Protein AF-A0A142VWL8-F1 (afdb_monomer)

Foldseek 3Di:
DPDPPVVVVVVVVVVLVVLLVVVVVVCVVVPQVVVCLVWQAEEEEQPCTCAPPPCVQVVLCCLVPVNNNHAYEYQYQDDDVRQVCSVVRCVVVVRPDDPVSHPYYHYDYPVLSVCCVVDVDDDRCQLQVSLVVCLVVVHQEYEDQPCVSDVVNVVVNNHHY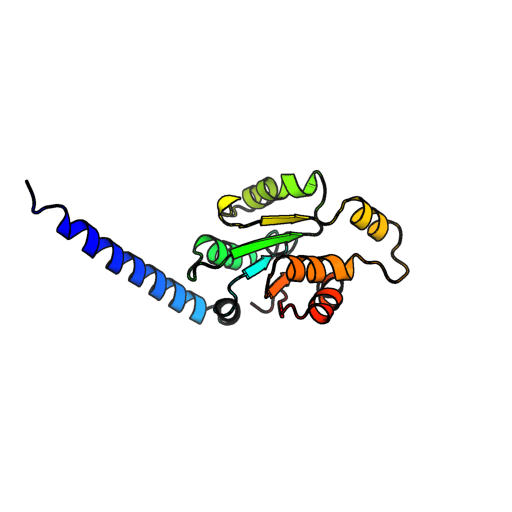DYNVSD

pLDDT: mean 88.1, std 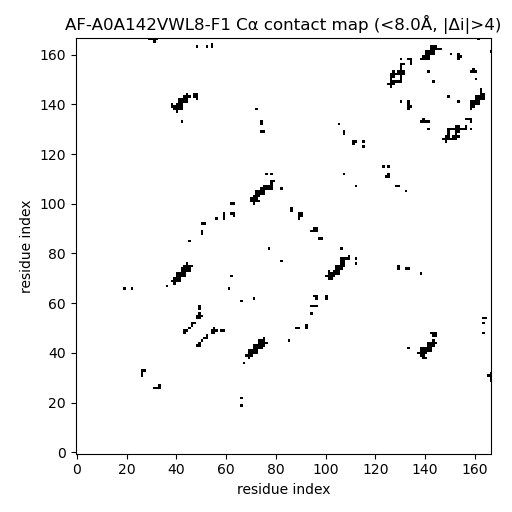16.64, range [38.25, 98.75]

Organism: NCBI:txid1219058

Radius of gyration: 18.74 Å; Cα contacts (8 Å, |Δi|>4): 234; chains: 1; bounding box: 39×29×73 Å

Mean predicted aligned error: 7.18 Å

Structure (mmCIF, N/CA/C/O backbone):
data_AF-A0A142VWL8-F1
#
_entry.id   AF-A0A142VWL8-F1
#
loop_
_atom_site.group_PDB
_atom_site.id
_atom_site.type_symbol
_atom_site.label_atom_id
_atom_site.label_alt_id
_atom_site.label_comp_id
_atom_site.label_asym_id
_atom_site.label_entity_id
_atom_site.label_seq_id
_atom_site.pdbx_PDB_ins_code
_atom_site.Cartn_x
_atom_site.Cartn_y
_atom_site.Cartn_z
_atom_site.occupancy
_atom_site.B_iso_or_equiv
_atom_site.auth_seq_id
_atom_site.auth_comp_id
_atom_site.auth_asym_id
_atom_site.auth_atom_id
_atom_site.pdbx_PDB_model_num
ATOM 1 N N . MET A 1 1 ? -10.044 -11.422 50.155 1.00 45.91 1 MET A N 1
ATOM 2 C CA . MET A 1 1 ? -9.426 -10.776 48.974 1.00 45.91 1 MET A CA 1
ATOM 3 C C . MET A 1 1 ? -9.826 -11.540 47.714 1.00 45.91 1 MET A C 1
ATOM 5 O O . MET A 1 1 ? -9.078 -12.399 47.277 1.00 45.91 1 MET A O 1
ATOM 9 N N . GLY A 1 2 ? -11.027 -11.319 47.171 1.00 47.16 2 GLY A N 1
ATOM 10 C CA . GLY A 1 2 ? -11.508 -12.134 46.040 1.00 47.16 2 GLY A CA 1
ATOM 11 C C . GLY A 1 2 ? -12.757 -11.618 45.325 1.00 47.16 2 GLY A C 1
ATOM 12 O O . GLY A 1 2 ? -13.458 -12.412 44.715 1.00 47.16 2 GLY A O 1
ATOM 13 N N . ALA A 1 3 ? -13.061 -10.318 45.417 1.00 45.06 3 ALA A N 1
ATOM 14 C CA . ALA A 1 3 ? -14.258 -9.730 44.800 1.00 45.06 3 ALA A CA 1
ATOM 15 C C . ALA A 1 3 ? -13.974 -8.531 43.869 1.00 45.06 3 ALA A C 1
ATOM 17 O O . ALA A 1 3 ? -14.897 -8.033 43.233 1.00 45.06 3 ALA A O 1
ATOM 18 N N . GLU A 1 4 ? -12.720 -8.082 43.728 1.00 46.62 4 GLU A N 1
ATOM 19 C CA . GLU A 1 4 ? -12.384 -6.897 42.913 1.00 46.62 4 GLU A CA 1
ATOM 20 C C . GLU A 1 4 ? -11.975 -7.205 41.462 1.00 46.62 4 GLU A C 1
ATOM 22 O O . GLU A 1 4 ? -12.006 -6.316 40.615 1.00 46.62 4 GLU A O 1
ATOM 27 N N . LEU A 1 5 ? -11.674 -8.462 41.117 1.00 41.59 5 LEU A N 1
ATOM 28 C CA . LEU A 1 5 ? -11.238 -8.835 39.760 1.00 41.59 5 LEU A CA 1
ATOM 29 C C . LEU A 1 5 ? -12.387 -9.000 38.748 1.00 41.59 5 LEU A C 1
ATOM 31 O O . LEU A 1 5 ? -12.160 -8.963 37.540 1.00 41.59 5 LEU A O 1
ATOM 35 N N . THR A 1 6 ? -13.635 -9.120 39.201 1.00 42.72 6 THR A N 1
ATOM 36 C CA . THR A 1 6 ? -14.784 -9.377 38.312 1.00 42.72 6 THR A CA 1
ATOM 37 C C . THR A 1 6 ? -15.360 -8.103 37.676 1.00 42.72 6 THR A C 1
ATOM 39 O O . THR A 1 6 ? -16.091 -8.183 36.689 1.00 42.72 6 THR A O 1
ATOM 42 N N . ASN A 1 7 ? -15.005 -6.915 38.185 1.00 38.25 7 ASN A N 1
ATOM 43 C CA . ASN A 1 7 ? -15.497 -5.634 37.659 1.00 38.25 7 ASN A CA 1
ATOM 44 C C . ASN A 1 7 ? -14.609 -5.019 36.562 1.00 38.25 7 ASN A C 1
ATOM 46 O O . ASN A 1 7 ? -15.103 -4.202 35.787 1.00 38.25 7 ASN A O 1
ATOM 50 N N . GLN A 1 8 ? -13.350 -5.446 36.404 1.00 41.19 8 GLN A N 1
ATOM 51 C CA . GLN A 1 8 ? -12.497 -4.960 35.306 1.00 41.19 8 GLN A CA 1
ATOM 52 C C . GLN A 1 8 ? -12.843 -5.586 33.942 1.00 41.19 8 GLN A C 1
ATOM 54 O O . GLN A 1 8 ? -12.674 -4.938 32.913 1.00 41.19 8 GLN A O 1
ATOM 59 N N . ILE A 1 9 ? -13.418 -6.794 33.915 1.00 40.03 9 ILE A N 1
ATOM 60 C CA . ILE A 1 9 ? -13.758 -7.503 32.664 1.00 40.03 9 ILE A CA 1
ATOM 61 C C . ILE A 1 9 ? -15.058 -6.971 32.024 1.00 40.03 9 ILE A C 1
ATOM 63 O O . ILE A 1 9 ? -15.273 -7.114 30.821 1.00 40.03 9 ILE A O 1
ATOM 67 N N . LYS A 1 10 ? -15.934 -6.308 32.793 1.00 40.31 10 LYS A N 1
ATOM 68 C CA . LYS A 1 10 ? -17.162 -5.695 32.248 1.00 40.31 10 LYS A CA 1
ATOM 69 C C . LYS A 1 10 ? -16.919 -4.325 31.600 1.00 40.31 10 LYS A C 1
ATOM 71 O O . LYS A 1 10 ? -17.684 -3.938 30.724 1.00 40.31 10 LYS A O 1
ATOM 76 N N . SER A 1 11 ? -15.846 -3.631 31.985 1.00 48.09 11 SER A N 1
ATOM 77 C CA . SER A 1 11 ? -15.481 -2.308 31.453 1.00 48.09 11 SER A CA 1
ATOM 78 C C . SER A 1 11 ? -14.910 -2.373 30.027 1.00 48.09 11 SER A C 1
ATOM 80 O O . SER A 1 11 ? -15.196 -1.513 29.195 1.00 48.09 11 SER A O 1
ATOM 82 N N . THR A 1 12 ? -14.181 -3.440 29.685 1.00 50.94 12 THR A N 1
ATOM 83 C CA . THR A 1 12 ? -13.567 -3.595 28.356 1.00 50.94 12 THR A CA 1
ATOM 84 C C . THR A 1 12 ? -14.589 -3.801 27.240 1.00 50.94 12 THR A C 1
ATOM 86 O O . THR A 1 12 ? -14.457 -3.181 26.192 1.00 50.94 12 THR A O 1
ATOM 89 N N . LYS A 1 13 ? -15.660 -4.577 27.460 1.00 52.72 13 LYS A N 1
ATOM 90 C CA . LYS A 1 13 ? -16.693 -4.797 26.425 1.00 52.72 13 LYS A CA 1
ATOM 91 C C . LYS A 1 13 ? -17.465 -3.526 26.055 1.00 52.72 13 LYS A C 1
ATOM 93 O O . LYS A 1 13 ? -17.778 -3.329 24.885 1.00 52.72 13 LYS A O 1
ATOM 98 N N . ALA A 1 14 ? -17.747 -2.659 27.028 1.00 55.88 14 ALA A N 1
ATOM 99 C CA . ALA A 1 14 ? -18.451 -1.402 26.776 1.00 55.88 14 ALA A CA 1
ATOM 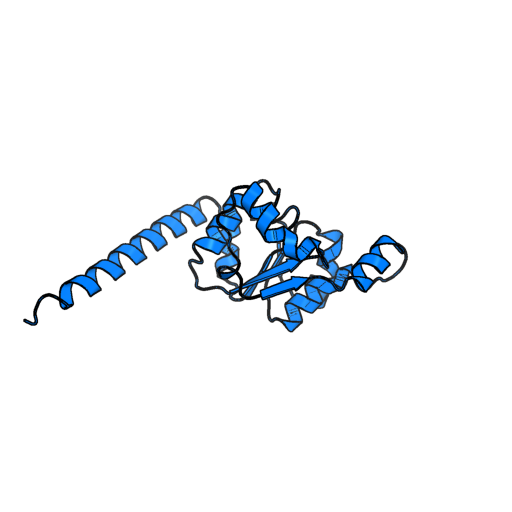100 C C . ALA A 1 14 ? -17.586 -0.412 25.972 1.00 55.88 14 ALA A C 1
ATOM 102 O O . ALA A 1 14 ? -18.084 0.236 25.054 1.00 55.88 14 ALA A O 1
ATOM 103 N N . GLY A 1 15 ? -16.280 -0.343 26.264 1.00 56.88 15 GLY A N 1
ATOM 104 C CA . GLY A 1 15 ? -15.338 0.504 25.526 1.00 56.88 15 GLY A CA 1
ATOM 105 C C . GLY A 1 15 ? -15.079 0.037 24.089 1.00 56.88 15 GLY A C 1
ATOM 106 O O . GLY A 1 15 ? -14.945 0.869 23.193 1.00 56.88 15 GLY A O 1
ATOM 107 N N . THR A 1 16 ? -15.045 -1.278 23.845 1.00 59.19 16 THR A N 1
ATOM 108 C CA . THR A 1 16 ? -14.885 -1.830 22.490 1.00 59.19 16 THR A CA 1
ATOM 109 C C . THR A 1 16 ? -16.105 -1.536 21.615 1.00 59.19 16 THR A C 1
ATOM 111 O O . THR A 1 16 ? -15.936 -1.096 20.482 1.00 59.19 16 THR A O 1
ATOM 114 N N . ASN A 1 17 ? -17.323 -1.684 22.148 1.00 61.31 17 ASN A N 1
ATOM 115 C CA . ASN A 1 17 ? -18.548 -1.403 21.391 1.00 61.31 17 ASN A CA 1
ATOM 116 C C . ASN A 1 17 ? -18.661 0.073 20.984 1.00 61.31 17 ASN A C 1
ATOM 118 O O . ASN A 1 17 ? -19.004 0.358 19.840 1.00 61.31 17 ASN A O 1
ATOM 122 N N . LEU A 1 18 ? -18.289 1.006 21.871 1.00 62.12 18 LEU A N 1
ATOM 123 C CA . LEU A 1 18 ? -18.339 2.438 21.563 1.00 62.12 18 LEU A CA 1
ATOM 124 C C . LEU A 1 18 ? -17.393 2.814 20.409 1.00 62.12 18 LEU A C 1
ATOM 126 O O . LEU A 1 18 ? -17.752 3.614 19.548 1.00 62.12 18 LEU A O 1
ATOM 130 N N . LYS A 1 19 ? -16.195 2.213 20.362 1.00 69.19 19 LYS A N 1
ATOM 131 C CA . LYS A 1 19 ? -15.240 2.437 19.266 1.00 69.19 19 LYS A CA 1
ATOM 132 C C . LYS A 1 19 ? -15.748 1.873 17.944 1.00 69.19 19 LYS A C 1
ATOM 134 O O . LYS A 1 19 ? -15.607 2.536 16.923 1.00 69.19 19 LYS A O 1
ATOM 139 N N . VAL A 1 20 ? -16.366 0.691 17.964 1.00 66.44 20 VAL A N 1
ATOM 140 C CA . VAL A 1 20 ? -16.941 0.073 16.761 1.00 66.44 20 VAL A CA 1
ATOM 141 C C . VAL A 1 20 ? -18.099 0.911 16.221 1.00 66.44 20 VAL A C 1
ATOM 143 O O . VAL A 1 20 ? -18.113 1.205 15.035 1.00 66.44 20 VAL A O 1
ATOM 146 N N . GLU A 1 21 ? -19.031 1.366 17.060 1.00 69.56 21 GLU A N 1
ATOM 147 C CA . GLU A 1 21 ? -20.162 2.199 16.619 1.00 69.56 21 GLU A CA 1
ATOM 148 C C . GLU A 1 21 ? -19.710 3.563 16.074 1.00 69.56 21 GLU A C 1
ATOM 150 O O . GLU A 1 21 ? -20.183 4.006 15.026 1.00 69.56 21 GLU A O 1
ATOM 155 N N . GLN A 1 22 ? -18.749 4.215 16.738 1.00 71.31 22 GLN A N 1
ATOM 156 C CA . GLN A 1 22 ? -18.153 5.464 16.250 1.00 71.31 22 GLN A CA 1
ATOM 157 C C . GLN A 1 22 ? -17.426 5.267 14.918 1.00 71.31 22 GLN A C 1
ATOM 159 O O . GLN A 1 22 ? -17.503 6.125 14.038 1.00 71.31 22 GLN A O 1
ATOM 164 N N . PHE A 1 23 ? -16.741 4.136 14.759 1.00 69.56 23 PHE A N 1
ATOM 165 C CA . PHE A 1 23 ? -16.051 3.795 13.526 1.00 69.56 23 PHE A CA 1
ATOM 166 C C . PHE A 1 23 ? -17.030 3.459 12.392 1.00 69.56 23 PHE A C 1
ATOM 168 O O . PHE A 1 23 ? -16.873 3.964 11.289 1.00 69.56 23 PHE A O 1
ATOM 175 N N . GLN A 1 24 ? -18.091 2.697 12.660 1.00 69.12 24 GLN A N 1
ATOM 176 C CA . GLN A 1 24 ? -19.146 2.385 11.687 1.00 69.12 24 GLN A CA 1
ATOM 177 C C . GLN A 1 24 ? -19.914 3.639 11.244 1.00 69.12 24 GLN A C 1
ATOM 179 O O . GLN A 1 24 ? -20.205 3.814 10.061 1.00 69.12 24 GLN A O 1
ATOM 184 N N . SER A 1 25 ? -20.185 4.558 12.173 1.00 72.50 25 SER A N 1
ATOM 185 C CA . SER A 1 25 ? -20.746 5.877 11.860 1.00 72.50 25 SER A CA 1
ATOM 186 C C . SER A 1 25 ? -19.807 6.687 10.958 1.00 72.50 25 SER A C 1
ATOM 188 O O . SER A 1 25 ? -20.237 7.278 9.969 1.00 72.50 25 SER A O 1
ATOM 190 N N . TRP A 1 26 ? -18.501 6.644 11.236 1.00 70.62 26 TRP A N 1
ATOM 191 C CA . TRP A 1 26 ? -17.489 7.272 10.390 1.00 70.62 26 TRP A CA 1
ATOM 192 C C . TRP A 1 26 ? -17.390 6.629 8.998 1.00 70.62 26 TRP A C 1
ATOM 194 O O . TRP A 1 26 ? -17.336 7.362 8.014 1.00 70.62 26 TRP A O 1
ATOM 204 N N . LEU A 1 27 ? -17.435 5.297 8.889 1.00 67.00 27 LEU A N 1
ATOM 205 C CA . LEU A 1 27 ? -17.482 4.583 7.606 1.00 67.00 27 LEU A CA 1
ATOM 206 C C . LEU A 1 27 ? -18.712 4.982 6.788 1.00 67.00 27 LEU A C 1
ATOM 208 O O . LEU A 1 27 ? -18.607 5.241 5.594 1.00 67.00 27 LEU A O 1
ATOM 212 N N . SER A 1 28 ? -19.867 5.097 7.446 1.00 64.50 28 SER A N 1
ATOM 213 C CA . SER A 1 28 ? -21.127 5.495 6.807 1.00 64.50 28 SER A CA 1
ATOM 214 C C . SER A 1 28 ? -21.072 6.919 6.237 1.00 64.50 28 SER A C 1
ATOM 216 O O . SER A 1 28 ? -21.790 7.231 5.291 1.00 64.50 28 SER A O 1
ATOM 218 N N . GLY A 1 29 ? -20.214 7.781 6.795 1.00 65.62 29 GLY A N 1
ATOM 219 C CA . GLY A 1 29 ? -19.952 9.130 6.288 1.00 65.62 29 GLY A CA 1
ATOM 220 C C . GLY A 1 29 ? -18.876 9.214 5.198 1.00 65.62 29 GLY A C 1
ATOM 221 O O . GLY A 1 29 ? -18.789 10.245 4.541 1.00 65.62 29 GLY A O 1
ATOM 222 N N . ASN A 1 30 ? -18.080 8.158 4.991 1.00 65.06 30 ASN A N 1
ATOM 223 C CA . ASN A 1 30 ? -16.947 8.108 4.053 1.00 65.06 30 ASN A CA 1
ATOM 224 C C . ASN A 1 30 ? -17.070 6.876 3.137 1.00 65.06 30 ASN A C 1
ATOM 226 O O . ASN A 1 30 ? -16.170 6.050 3.061 1.00 65.06 30 ASN A O 1
ATOM 230 N N . GLY A 1 31 ? -18.248 6.717 2.526 1.00 66.12 31 GLY A N 1
ATOM 231 C CA . GLY A 1 31 ? -18.840 5.435 2.127 1.00 66.12 31 GLY A CA 1
ATOM 232 C C . GLY A 1 31 ? -17.949 4.387 1.445 1.00 66.12 31 GLY A C 1
ATOM 233 O O . GLY A 1 31 ? -18.152 3.202 1.706 1.00 66.12 31 GLY A O 1
ATOM 234 N N . GLN A 1 32 ? -16.971 4.757 0.615 1.00 79.69 32 GLN A N 1
ATOM 235 C CA . GLN A 1 32 ? -16.235 3.778 -0.193 1.00 79.69 32 GLN A CA 1
ATOM 236 C C . GLN A 1 32 ? -15.100 3.073 0.565 1.00 79.69 32 GLN A C 1
ATOM 238 O O . GLN A 1 32 ? -14.869 1.891 0.317 1.00 79.69 32 GLN A O 1
ATOM 243 N N . ILE A 1 33 ? -14.490 3.685 1.586 1.00 87.12 33 ILE A N 1
ATOM 244 C CA . ILE A 1 33 ? -13.505 2.989 2.437 1.00 87.12 33 ILE A CA 1
ATOM 245 C C . ILE A 1 33 ? -14.104 1.786 3.191 1.00 87.12 33 ILE A C 1
ATOM 247 O O . ILE A 1 33 ? -13.384 0.868 3.587 1.00 87.12 33 ILE A O 1
ATOM 251 N N . SER A 1 34 ? -15.432 1.744 3.360 1.00 86.25 34 SER A N 1
ATOM 252 C CA . SER A 1 34 ? -16.124 0.590 3.945 1.00 86.25 34 SER A CA 1
ATOM 253 C C . SER A 1 34 ? -16.030 -0.669 3.078 1.00 86.25 34 SER A C 1
ATOM 255 O O . SER A 1 34 ? -16.070 -1.772 3.620 1.00 86.25 34 SER A O 1
ATOM 257 N N . GLU A 1 35 ? -15.804 -0.538 1.766 1.00 90.44 35 GLU A N 1
ATOM 258 C CA . GLU A 1 35 ? -15.563 -1.674 0.865 1.00 90.44 35 GLU A CA 1
ATOM 259 C C . GLU A 1 35 ? -14.322 -2.468 1.274 1.00 90.44 35 GLU A C 1
ATOM 261 O O . GLU A 1 35 ? -14.264 -3.681 1.070 1.00 90.44 35 GLU A O 1
ATOM 266 N N . LEU A 1 36 ? -13.348 -1.821 1.926 1.00 94.12 36 LEU A N 1
ATOM 267 C CA . LEU A 1 36 ? -12.130 -2.488 2.371 1.00 94.12 36 LEU A CA 1
ATOM 268 C C . LEU A 1 36 ? -12.383 -3.545 3.457 1.00 94.12 36 LEU A C 1
ATOM 270 O O . LEU A 1 36 ? -11.554 -4.432 3.640 1.00 94.12 36 LEU A O 1
ATOM 274 N N . GLN A 1 37 ? -13.525 -3.505 4.159 1.00 93.44 37 GLN A N 1
ATOM 275 C CA . GLN A 1 37 ? -13.844 -4.448 5.244 1.00 93.44 37 GLN A CA 1
ATOM 276 C C . GLN A 1 37 ? -13.921 -5.915 4.789 1.00 93.44 37 GLN A C 1
ATOM 278 O O . GLN A 1 37 ? -13.844 -6.823 5.615 1.00 93.44 37 GLN A O 1
ATOM 283 N N . ARG A 1 38 ? -14.099 -6.155 3.483 1.00 95.38 38 ARG A N 1
ATOM 284 C CA . ARG A 1 38 ? -14.219 -7.504 2.914 1.00 95.38 38 ARG A CA 1
ATOM 285 C C . ARG A 1 38 ? -12.875 -8.214 2.737 1.00 95.38 38 ARG A C 1
ATOM 287 O O . ARG A 1 38 ? -12.870 -9.432 2.600 1.00 95.38 38 ARG A O 1
ATOM 294 N N . TYR A 1 39 ? -11.764 -7.479 2.767 1.00 97.12 39 TYR A N 1
ATOM 295 C CA . TYR A 1 39 ? -10.424 -8.037 2.589 1.00 97.12 39 TYR A CA 1
ATOM 296 C C . TYR A 1 39 ? -9.731 -8.230 3.931 1.00 97.12 39 TYR A C 1
ATOM 298 O O . TYR A 1 39 ? -9.828 -7.385 4.822 1.00 97.12 39 TYR A O 1
ATOM 306 N N . GLN A 1 40 ? -8.999 -9.327 4.060 1.00 98.12 40 GLN A N 1
ATOM 307 C CA . GLN A 1 40 ? -8.156 -9.650 5.205 1.00 98.12 40 GLN A CA 1
ATOM 308 C C . GLN A 1 40 ? -6.714 -9.170 5.017 1.00 98.12 40 GLN A C 1
ATOM 310 O O . GLN A 1 40 ? -6.077 -8.807 6.006 1.00 98.12 40 GLN A O 1
ATOM 315 N N . ASN A 1 41 ? -6.204 -9.134 3.781 1.00 98.62 41 ASN A N 1
ATOM 316 C CA . ASN A 1 41 ? -4.848 -8.679 3.463 1.00 98.62 41 ASN A CA 1
ATOM 317 C C . ASN A 1 41 ? -4.887 -7.521 2.456 1.00 98.62 41 ASN A C 1
ATOM 319 O O . ASN A 1 41 ? -5.323 -7.685 1.318 1.00 98.62 41 ASN A O 1
ATOM 323 N N . ILE A 1 42 ? -4.404 -6.350 2.875 1.00 98.69 42 ILE A N 1
ATOM 324 C CA . ILE A 1 42 ? -4.495 -5.094 2.120 1.00 98.69 42 ILE A CA 1
ATOM 325 C C . ILE A 1 42 ? -3.092 -4.562 1.825 1.00 98.69 42 ILE A C 1
ATOM 327 O O . ILE A 1 42 ? -2.299 -4.358 2.747 1.00 98.69 42 ILE A O 1
ATOM 331 N N . GLY A 1 43 ? -2.802 -4.305 0.552 1.00 98.75 43 GLY A N 1
ATOM 332 C CA . GLY A 1 43 ? -1.595 -3.631 0.088 1.00 98.75 43 GLY A CA 1
ATOM 333 C C . GLY A 1 43 ? -1.810 -2.126 -0.045 1.00 98.75 43 GLY A C 1
ATOM 334 O O . GLY A 1 43 ? -2.822 -1.687 -0.582 1.00 98.75 43 GLY A O 1
ATOM 335 N N . TRP A 1 44 ? -0.837 -1.343 0.408 1.00 98.75 44 TRP A N 1
ATOM 336 C CA . TRP A 1 44 ? -0.816 0.113 0.301 1.00 98.75 44 TRP A CA 1
ATOM 337 C C . TRP A 1 44 ? 0.457 0.564 -0.407 1.00 98.75 44 TRP A C 1
ATOM 339 O O . TRP A 1 44 ? 1.559 0.201 0.025 1.00 98.75 44 TRP A O 1
ATOM 349 N N . ASP A 1 45 ? 0.324 1.386 -1.444 1.00 98.62 45 ASP A N 1
ATOM 350 C CA . ASP A 1 45 ? 1.446 2.207 -1.887 1.00 98.62 45 ASP A CA 1
ATOM 351 C C . ASP A 1 45 ? 1.736 3.344 -0.895 1.00 98.62 45 ASP A C 1
ATOM 353 O O . ASP A 1 45 ? 0.934 3.649 -0.009 1.00 98.62 45 ASP A O 1
ATOM 357 N N . VAL A 1 46 ? 2.925 3.941 -1.014 1.00 98.44 46 VAL A N 1
ATOM 358 C CA . VAL A 1 46 ? 3.383 5.047 -0.179 1.00 98.44 46 VAL A CA 1
ATOM 359 C C . VAL A 1 46 ? 3.098 6.392 -0.830 1.00 98.44 46 VAL A C 1
ATOM 361 O O . VAL A 1 46 ? 2.316 7.171 -0.287 1.00 98.44 46 VAL A O 1
ATOM 364 N N . ASP A 1 47 ? 3.783 6.682 -1.931 1.00 98.25 47 ASP A N 1
ATOM 365 C CA . ASP A 1 47 ? 3.854 8.018 -2.517 1.00 98.25 47 ASP A CA 1
ATOM 366 C C . ASP A 1 47 ? 2.521 8.352 -3.178 1.00 98.25 47 ASP A C 1
ATOM 368 O O . ASP A 1 47 ? 1.921 7.485 -3.782 1.00 98.25 47 ASP A O 1
ATOM 372 N N . ALA A 1 48 ? 2.006 9.567 -2.989 1.00 97.75 48 ALA A N 1
ATOM 373 C CA . ALA A 1 48 ? 0.677 9.968 -3.465 1.00 97.75 48 ALA A CA 1
ATOM 374 C C . ALA A 1 48 ? -0.487 9.015 -3.084 1.00 97.75 48 ALA A C 1
ATOM 376 O O . ALA A 1 48 ? -1.593 9.164 -3.594 1.00 97.75 48 ALA A O 1
ATOM 377 N N . THR A 1 49 ? -0.292 8.120 -2.104 1.00 98.12 49 THR A N 1
ATOM 378 C CA . THR A 1 49 ? -1.322 7.214 -1.570 1.00 98.12 49 THR A CA 1
ATOM 379 C C . THR A 1 49 ? -1.494 7.397 -0.058 1.00 98.12 49 THR A C 1
ATOM 381 O O . THR A 1 49 ? -2.419 8.081 0.382 1.00 98.12 49 THR A O 1
ATOM 384 N N . ILE A 1 50 ? -0.595 6.851 0.775 1.00 98.25 50 ILE A N 1
ATOM 385 C CA . ILE A 1 50 ? -0.589 7.118 2.232 1.00 98.25 50 ILE A CA 1
ATOM 386 C C . ILE A 1 50 ? 0.357 8.266 2.610 1.00 98.25 50 ILE A C 1
ATOM 388 O O . ILE A 1 50 ? 0.413 8.660 3.772 1.00 98.25 50 ILE A O 1
ATOM 392 N N . TYR A 1 51 ? 1.109 8.813 1.661 1.00 97.88 51 TYR A N 1
ATOM 393 C CA . TYR A 1 51 ? 1.954 9.991 1.812 1.00 97.88 51 TYR A CA 1
ATOM 394 C C . TYR A 1 51 ? 1.575 10.997 0.717 1.00 97.88 51 TYR A C 1
ATOM 396 O O . TYR A 1 51 ? 1.412 10.618 -0.432 1.00 97.88 51 TYR A O 1
ATOM 404 N N . GLU A 1 52 ? 1.386 12.271 1.073 1.00 96.50 52 GLU A N 1
ATOM 405 C CA . GLU A 1 52 ? 1.069 13.388 0.153 1.00 96.50 52 GLU A CA 1
ATOM 406 C C . GLU A 1 52 ? -0.304 13.358 -0.561 1.00 96.50 52 GLU A C 1
ATOM 408 O O . GLU A 1 52 ? -0.696 14.375 -1.132 1.00 96.50 52 GLU A O 1
ATOM 413 N N . HIS A 1 53 ? -1.097 12.285 -0.454 1.00 97.31 53 HIS A N 1
ATOM 414 C CA . HIS A 1 53 ? -2.478 12.276 -0.959 1.00 97.31 53 HIS A CA 1
ATOM 415 C C . HIS A 1 53 ? -3.441 13.086 -0.063 1.00 97.31 53 HIS A C 1
ATOM 417 O O . HIS A 1 53 ? -3.361 12.970 1.166 1.00 97.31 53 HIS A O 1
ATOM 423 N N . PRO A 1 54 ? -4.434 13.815 -0.617 1.00 96.50 54 PRO A N 1
ATOM 424 C CA . PRO A 1 54 ? -5.471 14.490 0.175 1.00 96.50 54 PRO A CA 1
ATOM 425 C C . PRO A 1 54 ? -6.256 13.561 1.116 1.00 96.50 54 PRO A C 1
ATOM 427 O O . PRO A 1 54 ? -6.648 13.972 2.207 1.00 96.50 54 PRO A O 1
ATOM 430 N N . HIS A 1 55 ? -6.453 12.299 0.721 1.00 95.62 55 HIS A N 1
ATOM 431 C CA . HIS A 1 55 ? -7.134 11.280 1.537 1.00 95.62 55 HIS A CA 1
ATOM 432 C C . HIS A 1 55 ? -6.203 10.518 2.495 1.00 95.62 55 HIS A C 1
ATOM 434 O O . HIS A 1 55 ? -6.685 9.708 3.283 1.00 95.62 55 HIS A O 1
ATOM 440 N N . ALA A 1 56 ? -4.892 10.784 2.509 1.00 97.25 56 ALA A N 1
ATOM 441 C CA . ALA A 1 56 ? -3.954 10.057 3.369 1.00 97.25 56 ALA A CA 1
ATOM 442 C C . ALA A 1 56 ? -4.366 10.023 4.861 1.00 97.25 56 ALA A C 1
ATOM 444 O O . ALA A 1 56 ? -4.300 8.945 5.456 1.00 97.25 56 ALA A O 1
ATOM 445 N N . PRO A 1 57 ? -4.887 11.110 5.478 1.00 96.44 57 PRO A N 1
ATOM 446 C CA . PRO A 1 57 ? -5.371 11.059 6.861 1.00 96.44 57 PRO A CA 1
ATOM 447 C C . PRO A 1 57 ? -6.508 10.051 7.102 1.00 96.44 57 PRO A C 1
ATOM 449 O O . PRO A 1 57 ? -6.581 9.462 8.184 1.00 96.44 57 PRO A O 1
ATOM 452 N N . LEU A 1 58 ? -7.374 9.827 6.104 1.00 94.50 58 LEU A N 1
ATOM 453 C CA . LEU A 1 58 ? -8.441 8.821 6.145 1.00 94.50 58 LEU A CA 1
ATOM 454 C C . LEU A 1 58 ? -7.832 7.414 6.259 1.00 94.50 58 LEU A C 1
ATOM 456 O O . LEU A 1 58 ? -8.209 6.636 7.138 1.00 94.50 58 LEU A O 1
ATOM 460 N N . PHE A 1 59 ? -6.831 7.123 5.425 1.00 96.56 59 PHE A N 1
ATOM 461 C CA . PHE A 1 59 ? -6.135 5.835 5.411 1.00 96.56 59 PHE A CA 1
ATOM 462 C C . PHE A 1 59 ? -5.299 5.620 6.671 1.00 96.56 59 PHE A C 1
ATOM 464 O O . PHE A 1 59 ? -5.308 4.526 7.232 1.00 96.56 59 PHE A O 1
ATOM 471 N N . TRP A 1 60 ? -4.630 6.661 7.178 1.00 97.44 60 TRP A N 1
ATOM 472 C CA . TRP A 1 60 ? -3.879 6.574 8.432 1.00 97.44 60 TRP A CA 1
ATOM 473 C C . TRP A 1 60 ? -4.769 6.123 9.576 1.00 97.44 60 TRP A C 1
ATOM 475 O O . TRP A 1 60 ? -4.389 5.229 10.332 1.00 97.44 60 TRP A O 1
ATOM 485 N N . ARG A 1 61 ? -5.959 6.722 9.686 1.00 95.44 61 ARG A N 1
ATOM 486 C CA . ARG A 1 61 ? -6.935 6.345 10.702 1.00 95.44 61 ARG A CA 1
ATOM 487 C C . ARG A 1 61 ? -7.412 4.909 10.508 1.00 95.44 61 ARG A C 1
ATOM 489 O O . ARG A 1 61 ? -7.393 4.158 11.473 1.00 95.44 61 ARG A O 1
ATOM 496 N N . TYR A 1 62 ? -7.771 4.520 9.285 1.00 95.06 62 TYR A N 1
ATOM 497 C CA . TYR A 1 62 ? -8.209 3.155 8.974 1.00 95.06 62 TYR A CA 1
ATOM 498 C C . TYR A 1 62 ? -7.171 2.099 9.388 1.00 95.06 62 TYR A C 1
ATOM 500 O O . TYR A 1 62 ? -7.495 1.156 10.107 1.00 95.06 62 TYR A O 1
ATOM 508 N N . ILE A 1 63 ? -5.908 2.307 9.003 1.00 97.00 63 ILE A N 1
ATOM 509 C CA . ILE A 1 63 ? -4.785 1.412 9.319 1.00 97.00 63 ILE A CA 1
ATOM 510 C C . ILE A 1 63 ? -4.481 1.403 10.828 1.00 97.00 63 ILE A C 1
ATOM 512 O O . ILE A 1 63 ? -4.175 0.356 11.392 1.00 97.00 63 ILE A O 1
ATOM 516 N N . THR A 1 64 ? -4.552 2.561 11.494 1.00 96.56 64 THR A N 1
ATOM 517 C CA . THR A 1 64 ? -4.235 2.685 12.931 1.00 96.56 64 THR A CA 1
ATOM 518 C C . THR A 1 64 ? -5.321 2.065 13.806 1.00 96.56 64 THR A C 1
ATOM 520 O O . THR A 1 64 ? -5.012 1.364 14.767 1.00 96.56 64 THR A O 1
ATOM 523 N N . ASP A 1 65 ? -6.591 2.318 13.481 1.00 93.75 65 ASP A N 1
ATOM 524 C CA . ASP A 1 65 ? -7.726 1.779 14.229 1.00 93.75 65 ASP A CA 1
ATOM 525 C C . ASP A 1 65 ? -7.863 0.262 14.001 1.00 93.75 65 ASP A C 1
ATOM 527 O O . ASP A 1 65 ? -8.358 -0.431 14.892 1.00 93.75 65 ASP A O 1
ATOM 531 N N . ASN A 1 66 ? -7.415 -0.239 12.835 1.00 90.56 66 ASN A N 1
ATOM 532 C CA . ASN A 1 66 ? -7.518 -1.627 12.364 1.00 90.56 66 ASN A CA 1
ATOM 533 C C . ASN A 1 66 ? -8.796 -2.333 12.867 1.00 90.56 66 ASN A C 1
ATOM 535 O O . ASN A 1 66 ? -8.742 -3.347 13.574 1.00 90.56 66 ASN A O 1
ATOM 539 N N . PRO A 1 67 ? -9.964 -1.764 12.538 1.00 81.62 67 PRO A N 1
ATOM 540 C CA . PRO A 1 67 ? -11.263 -2.129 13.111 1.00 81.62 67 PRO A CA 1
ATOM 541 C C . PRO A 1 67 ? -11.624 -3.611 12.938 1.00 81.62 67 PRO A C 1
ATOM 543 O O . PRO A 1 67 ? -12.399 -4.152 13.727 1.00 81.62 67 PRO A O 1
ATOM 546 N N . PHE A 1 68 ? -11.079 -4.258 11.905 1.00 89.31 68 PHE A N 1
ATOM 547 C CA . PHE A 1 68 ? -11.436 -5.610 11.488 1.00 89.31 68 PHE A CA 1
ATOM 548 C C . PHE A 1 68 ? -10.282 -6.611 11.645 1.00 89.31 68 PHE A C 1
ATOM 550 O O . PHE A 1 68 ? -10.422 -7.762 11.242 1.00 89.31 68 PHE A O 1
ATOM 557 N N . GLY A 1 69 ? -9.157 -6.209 12.253 1.00 93.94 69 GLY A N 1
ATOM 558 C CA . GLY A 1 69 ? -8.014 -7.099 12.496 1.00 93.94 69 GLY A CA 1
ATOM 559 C C . GLY A 1 69 ? -7.286 -7.542 11.223 1.00 93.94 69 GLY A C 1
ATOM 560 O O . GLY A 1 69 ? -6.716 -8.632 11.179 1.00 93.94 69 GLY A O 1
ATOM 561 N N . GLN A 1 70 ? -7.314 -6.703 10.194 1.00 97.62 70 GLN A N 1
ATOM 562 C CA . GLN A 1 70 ? -6.724 -6.950 8.885 1.00 97.62 70 GLN A CA 1
ATOM 563 C C . GLN A 1 70 ? -5.198 -6.876 8.950 1.00 97.62 70 GLN A C 1
ATOM 565 O O . GLN A 1 70 ? -4.610 -6.284 9.862 1.00 97.62 70 GLN A O 1
ATOM 570 N N . ARG A 1 71 ? -4.536 -7.467 7.956 1.00 98.56 71 ARG A N 1
ATOM 571 C CA . ARG A 1 71 ? -3.096 -7.323 7.741 1.00 98.56 71 ARG A CA 1
ATOM 572 C C . ARG A 1 71 ? -2.862 -6.256 6.685 1.00 98.56 71 ARG A C 1
ATOM 574 O O . ARG A 1 71 ? -3.321 -6.375 5.552 1.00 98.56 71 ARG A O 1
ATOM 581 N N . HIS A 1 72 ? -2.131 -5.215 7.060 1.00 98.62 72 HIS A N 1
ATOM 582 C CA . HIS A 1 72 ? -1.735 -4.155 6.142 1.00 98.62 72 HIS A CA 1
ATOM 583 C C . HIS A 1 72 ? -0.293 -4.369 5.695 1.00 98.62 72 HIS A C 1
ATOM 585 O O . HIS A 1 72 ? 0.590 -4.623 6.513 1.00 98.62 72 HIS A O 1
ATOM 591 N N . HIS A 1 73 ? -0.040 -4.248 4.403 1.00 98.75 73 HIS A N 1
ATOM 592 C CA . HIS A 1 73 ? 1.271 -4.419 3.797 1.00 98.75 73 HIS A CA 1
ATOM 593 C C . HIS A 1 73 ? 1.623 -3.142 3.044 1.00 98.75 73 HIS A C 1
ATOM 595 O O . HIS A 1 73 ? 0.782 -2.601 2.334 1.00 98.75 73 HIS A O 1
ATOM 601 N N . ILE A 1 74 ? 2.860 -2.670 3.162 1.00 98.75 74 ILE A N 1
ATOM 602 C CA . ILE A 1 74 ? 3.372 -1.655 2.238 1.00 98.75 74 ILE A CA 1
ATOM 603 C C . ILE A 1 74 ? 3.905 -2.381 1.003 1.00 98.75 74 ILE A C 1
ATOM 605 O O . ILE A 1 74 ? 4.712 -3.306 1.136 1.00 98.75 74 ILE A O 1
ATOM 609 N N . VAL A 1 75 ? 3.474 -1.960 -0.184 1.00 98.75 75 VAL A N 1
ATOM 610 C CA . VAL A 1 75 ? 3.959 -2.454 -1.478 1.00 98.75 75 VAL A CA 1
ATOM 611 C C . VAL A 1 75 ? 4.324 -1.241 -2.326 1.00 98.75 75 VAL A C 1
ATOM 613 O O . VAL A 1 75 ? 3.453 -0.558 -2.847 1.00 98.75 75 VAL A O 1
ATOM 616 N N . THR A 1 76 ? 5.618 -0.942 -2.445 1.00 98.62 76 THR A N 1
ATOM 617 C CA . THR A 1 76 ? 6.088 0.357 -2.948 1.00 98.62 76 THR A CA 1
ATOM 618 C C . THR A 1 76 ? 7.171 0.239 -4.011 1.00 98.62 76 THR A C 1
ATOM 620 O O . THR A 1 76 ? 7.993 -0.678 -4.001 1.00 98.62 76 THR A O 1
ATOM 623 N N . PHE A 1 77 ? 7.207 1.220 -4.912 1.00 97.88 77 PHE A N 1
ATOM 624 C CA . PHE A 1 77 ? 8.305 1.395 -5.859 1.00 97.88 77 PHE A CA 1
ATOM 625 C C . PHE A 1 77 ? 9.522 2.129 -5.273 1.00 97.88 77 PHE A C 1
ATOM 627 O O . PHE A 1 77 ? 10.548 2.258 -5.942 1.00 97.88 77 PHE A O 1
ATOM 634 N N . ARG A 1 78 ? 9.457 2.589 -4.017 1.00 97.69 78 ARG A N 1
ATOM 635 C CA . ARG A 1 78 ? 10.649 3.048 -3.293 1.00 97.69 78 ARG A CA 1
ATOM 636 C C . ARG A 1 78 ? 11.638 1.890 -3.164 1.00 97.69 78 ARG A C 1
ATOM 638 O O . ARG A 1 78 ? 11.235 0.783 -2.836 1.00 97.69 78 ARG A O 1
ATOM 645 N N . THR A 1 79 ? 12.931 2.153 -3.346 1.00 97.50 79 THR A N 1
ATOM 646 C CA . THR A 1 79 ? 14.003 1.151 -3.211 1.00 97.50 79 THR A CA 1
ATOM 647 C C . THR A 1 79 ? 15.182 1.678 -2.380 1.00 97.50 79 THR A C 1
ATOM 649 O O . THR A 1 79 ? 15.276 2.876 -2.092 1.00 97.50 79 THR A O 1
ATOM 652 N N . GLY A 1 80 ? 16.062 0.788 -1.914 1.00 96.25 80 GLY A N 1
ATOM 653 C CA . GLY A 1 80 ? 17.284 1.133 -1.179 1.00 96.25 80 GLY A CA 1
ATOM 654 C C . GLY A 1 80 ? 17.075 2.109 -0.008 1.00 96.25 80 GLY A C 1
ATOM 655 O O . GLY A 1 80 ? 16.437 1.802 1.003 1.00 96.25 80 GLY A O 1
ATOM 656 N N . ARG A 1 81 ? 17.654 3.316 -0.101 1.00 96.31 81 ARG A N 1
ATOM 657 C CA . ARG A 1 81 ? 17.510 4.354 0.940 1.00 96.31 81 ARG A CA 1
ATOM 658 C C . ARG A 1 81 ? 16.090 4.923 1.029 1.00 96.31 81 ARG A C 1
ATOM 660 O O . ARG A 1 81 ? 15.676 5.266 2.132 1.00 96.31 81 ARG A O 1
ATOM 667 N N . MET A 1 82 ? 15.339 4.968 -0.070 1.00 97.25 82 MET A N 1
ATOM 668 C CA . MET A 1 82 ? 13.988 5.544 -0.097 1.00 97.25 82 MET A CA 1
ATOM 669 C C . MET A 1 82 ? 13.017 4.770 0.805 1.00 97.25 82 MET A C 1
ATOM 671 O O . MET A 1 82 ? 12.142 5.371 1.423 1.00 97.25 82 MET A O 1
ATOM 675 N N . VAL A 1 83 ? 13.215 3.453 0.952 1.00 97.69 83 VAL A N 1
ATOM 676 C CA . VAL A 1 83 ? 12.419 2.602 1.857 1.00 97.69 83 VAL A CA 1
ATOM 677 C C . VAL A 1 83 ? 12.639 2.993 3.318 1.00 97.69 83 VAL A C 1
ATOM 679 O O . VAL A 1 83 ? 11.694 3.093 4.095 1.00 97.69 83 VAL A O 1
ATOM 682 N N . ARG A 1 84 ? 13.889 3.280 3.700 1.00 95.06 84 ARG A N 1
ATOM 683 C CA . ARG A 1 84 ? 14.224 3.741 5.060 1.00 95.06 84 ARG A CA 1
ATOM 684 C C . ARG A 1 84 ? 13.632 5.114 5.364 1.00 95.06 84 ARG A C 1
ATOM 686 O O . ARG A 1 84 ? 13.361 5.424 6.522 1.00 95.06 84 ARG A O 1
ATOM 693 N N . ASP A 1 85 ? 13.434 5.915 4.326 1.00 98.00 85 ASP A N 1
ATOM 694 C CA . ASP A 1 85 ? 12.925 7.273 4.436 1.00 98.00 85 ASP A CA 1
ATOM 695 C C . ASP A 1 85 ? 11.391 7.332 4.583 1.00 98.00 85 ASP A C 1
ATOM 697 O O . ASP A 1 85 ? 10.900 8.34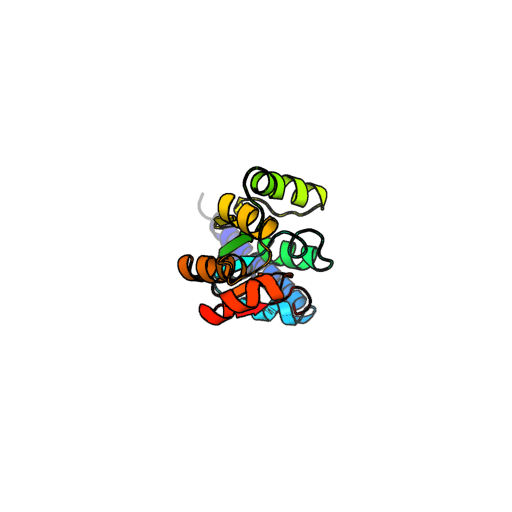3 5.076 1.00 98.00 85 ASP A O 1
ATOM 701 N N . ILE A 1 86 ? 10.652 6.244 4.299 1.00 98.38 86 ILE A N 1
ATOM 702 C CA . ILE A 1 86 ? 9.179 6.160 4.447 1.00 98.38 86 ILE A CA 1
ATOM 703 C C . ILE A 1 86 ? 8.722 6.698 5.806 1.00 98.38 86 ILE A C 1
ATOM 705 O O . ILE A 1 86 ? 7.871 7.578 5.883 1.00 98.38 86 ILE A O 1
ATOM 709 N N . TRP A 1 87 ? 9.325 6.219 6.895 1.00 98.25 87 TRP A N 1
ATOM 710 C CA . TRP A 1 87 ? 8.917 6.601 8.250 1.00 98.25 87 TRP A CA 1
ATOM 711 C C . TRP A 1 87 ? 9.238 8.051 8.583 1.00 98.25 87 TRP A C 1
ATOM 713 O O . TRP A 1 87 ? 8.482 8.711 9.292 1.00 98.25 87 TRP A O 1
ATOM 723 N N . ARG A 1 88 ? 10.355 8.563 8.061 1.00 97.94 88 ARG A N 1
ATOM 724 C CA . ARG A 1 88 ? 10.719 9.970 8.226 1.00 97.94 88 ARG A CA 1
ATOM 725 C C . ARG A 1 88 ? 9.728 10.864 7.488 1.00 97.94 88 ARG A C 1
ATOM 727 O O . ARG A 1 88 ? 9.358 11.909 8.016 1.00 97.94 88 ARG A O 1
ATOM 734 N N . ASP A 1 89 ? 9.327 10.464 6.290 1.00 98.19 89 ASP A N 1
ATOM 735 C CA . ASP A 1 89 ? 8.415 11.224 5.442 1.00 98.19 89 ASP A CA 1
ATOM 736 C C . ASP A 1 89 ? 6.994 11.213 6.035 1.00 98.19 89 ASP A C 1
ATOM 738 O O . ASP A 1 89 ? 6.414 12.276 6.252 1.00 98.19 89 ASP A O 1
ATOM 742 N N . LEU A 1 90 ? 6.496 10.047 6.466 1.00 98.25 90 LEU A N 1
ATOM 743 C CA . LEU A 1 90 ? 5.230 9.923 7.200 1.00 98.25 90 LEU A CA 1
ATOM 744 C C . LEU A 1 90 ? 5.221 10.760 8.491 1.00 98.25 90 LEU A C 1
ATOM 746 O O . LEU A 1 90 ? 4.261 11.488 8.744 1.00 98.25 90 LEU A O 1
ATOM 750 N N . ALA A 1 91 ? 6.300 10.731 9.280 1.00 98.06 91 ALA A N 1
ATOM 751 C CA . ALA A 1 91 ? 6.403 11.541 10.496 1.00 98.06 91 ALA A CA 1
ATOM 752 C C . ALA A 1 91 ? 6.388 13.051 10.199 1.00 98.06 91 ALA A C 1
ATOM 754 O O . ALA A 1 91 ? 5.759 13.819 10.924 1.00 98.06 91 ALA A O 1
ATOM 755 N N . ARG A 1 92 ? 7.044 13.491 9.115 1.00 97.94 92 ARG A N 1
ATOM 756 C CA . ARG A 1 92 ? 7.013 14.896 8.665 1.00 97.94 92 ARG A CA 1
ATOM 757 C C . ARG A 1 92 ? 5.624 15.336 8.218 1.00 97.94 92 ARG A C 1
ATOM 759 O O . ARG A 1 92 ? 5.271 16.489 8.444 1.00 97.94 92 ARG A O 1
ATOM 766 N N . ALA A 1 93 ? 4.842 14.428 7.639 1.00 97.75 93 ALA A N 1
ATOM 767 C CA . ALA A 1 93 ? 3.445 14.672 7.287 1.00 97.75 93 ALA A CA 1
ATOM 768 C C . ALA A 1 93 ? 2.495 14.675 8.502 1.00 97.75 93 ALA A C 1
ATOM 770 O O . ALA A 1 93 ? 1.300 14.904 8.337 1.00 97.75 93 ALA A O 1
ATOM 771 N N . GLY A 1 94 ? 2.993 14.417 9.718 1.00 98.06 94 GLY A N 1
ATOM 772 C CA . GLY A 1 94 ? 2.160 14.301 10.917 1.00 98.06 94 GLY A CA 1
ATOM 773 C C . GLY A 1 94 ? 1.358 12.999 10.980 1.00 98.06 94 GLY A C 1
ATOM 774 O O . GLY A 1 94 ? 0.381 12.922 11.724 1.00 98.06 94 GLY A O 1
ATOM 775 N N . SER A 1 95 ? 1.751 11.979 10.210 1.00 98.12 95 SER A N 1
ATOM 776 C CA . SER A 1 95 ? 1.094 10.676 10.227 1.00 98.12 95 SER A CA 1
ATOM 777 C C . SER A 1 95 ? 1.311 9.967 11.570 1.00 98.12 95 SER A C 1
ATOM 779 O O . SER A 1 95 ? 2.442 9.927 12.063 1.00 98.12 95 SER A O 1
ATOM 781 N N . PRO A 1 96 ? 0.268 9.346 12.154 1.00 97.88 96 PRO A N 1
ATOM 782 C CA . PRO A 1 96 ? 0.410 8.495 13.333 1.00 97.88 96 PRO A CA 1
ATOM 783 C C . PRO A 1 96 ? 0.961 7.099 12.996 1.00 97.88 96 PRO A C 1
ATOM 785 O O . PRO A 1 96 ? 1.112 6.272 13.895 1.00 97.88 96 PRO A O 1
ATOM 788 N N . LEU A 1 97 ? 1.209 6.793 11.717 1.00 98.19 97 LEU A N 1
ATOM 789 C CA . LEU A 1 97 ? 1.603 5.459 11.290 1.00 98.19 97 LEU A CA 1
ATOM 790 C C . LEU A 1 97 ? 3.006 5.075 11.774 1.00 98.19 97 LEU A C 1
ATOM 792 O O . LEU A 1 97 ? 3.961 5.842 11.677 1.00 98.19 97 LEU A O 1
ATOM 796 N N . LEU A 1 98 ? 3.126 3.836 12.246 1.00 97.62 98 LEU A N 1
ATOM 797 C CA . LEU A 1 98 ? 4.351 3.238 12.762 1.00 97.62 98 LEU A CA 1
ATOM 798 C C . LEU A 1 98 ? 4.612 1.896 12.065 1.00 97.62 98 LEU A C 1
ATOM 800 O O . LEU A 1 98 ? 3.658 1.270 11.596 1.00 97.62 98 LEU A O 1
ATOM 804 N N . PRO A 1 99 ? 5.862 1.385 12.079 1.00 97.94 99 PRO A N 1
ATOM 805 C CA . PRO A 1 99 ? 6.180 0.068 11.525 1.00 97.94 99 PRO A CA 1
ATOM 806 C C . PRO A 1 99 ? 5.277 -1.059 12.036 1.00 97.94 99 PRO A C 1
ATOM 808 O O . PRO A 1 99 ? 4.926 -1.949 11.275 1.00 97.94 99 PRO A O 1
ATOM 811 N N . LEU A 1 100 ? 4.853 -0.998 13.304 1.00 97.06 100 LEU A N 1
ATOM 812 C CA . LEU A 1 100 ? 4.003 -2.017 13.927 1.00 97.06 100 LEU A CA 1
ATOM 813 C C . LEU A 1 100 ? 2.582 -2.102 13.346 1.00 97.06 100 LEU A C 1
ATOM 815 O O . LEU A 1 100 ? 1.908 -3.101 13.576 1.00 97.06 100 LEU A O 1
ATOM 819 N N . HIS A 1 101 ? 2.111 -1.079 12.623 1.00 98.00 101 HIS A N 1
ATOM 820 C CA . HIS A 1 101 ? 0.802 -1.121 11.961 1.00 98.00 101 HIS A CA 1
ATOM 821 C C . HIS A 1 101 ? 0.819 -1.955 10.673 1.00 98.00 101 HIS A C 1
ATOM 823 O O . HIS A 1 101 ? -0.238 -2.245 10.117 1.00 98.00 101 HIS A O 1
ATOM 829 N N . PHE A 1 102 ? 2.005 -2.342 10.197 1.00 98.44 102 PHE A N 1
ATOM 830 C CA . PHE A 1 102 ? 2.172 -3.087 8.960 1.00 98.44 102 PHE A CA 1
ATOM 831 C C . PHE A 1 102 ? 2.776 -4.459 9.231 1.00 98.44 102 PHE A C 1
ATOM 833 O O . PHE A 1 102 ? 3.721 -4.618 10.000 1.00 98.44 102 PHE A O 1
ATOM 840 N N . HIS A 1 103 ? 2.232 -5.460 8.553 1.00 98.38 103 HIS A N 1
ATOM 841 C CA . HIS A 1 103 ? 2.718 -6.828 8.593 1.00 98.38 103 HIS A CA 1
ATOM 842 C C . HIS A 1 103 ? 4.042 -6.984 7.837 1.00 98.38 103 HIS A C 1
ATOM 844 O O . HIS A 1 103 ? 4.930 -7.711 8.276 1.00 98.38 103 HIS A O 1
ATOM 850 N N . SER A 1 104 ? 4.187 -6.293 6.703 1.00 98.56 104 SER A N 1
ATOM 851 C CA . SER A 1 104 ? 5.407 -6.313 5.896 1.00 98.56 104 SER A CA 1
ATOM 852 C C . SER A 1 104 ? 5.581 -5.027 5.091 1.00 98.56 104 SER A C 1
ATOM 854 O O . SER A 1 104 ? 4.610 -4.329 4.796 1.00 98.56 104 SER A O 1
ATOM 856 N N . ILE A 1 105 ? 6.817 -4.769 4.666 1.00 98.50 105 ILE A N 1
ATOM 857 C CA . ILE A 1 105 ? 7.167 -3.730 3.694 1.00 98.50 105 ILE A CA 1
ATOM 858 C C . ILE A 1 105 ? 7.880 -4.417 2.539 1.00 98.50 105 ILE A C 1
ATOM 860 O O . ILE A 1 105 ? 8.902 -5.066 2.754 1.00 98.50 105 ILE A O 1
ATOM 864 N N . ASN A 1 106 ? 7.353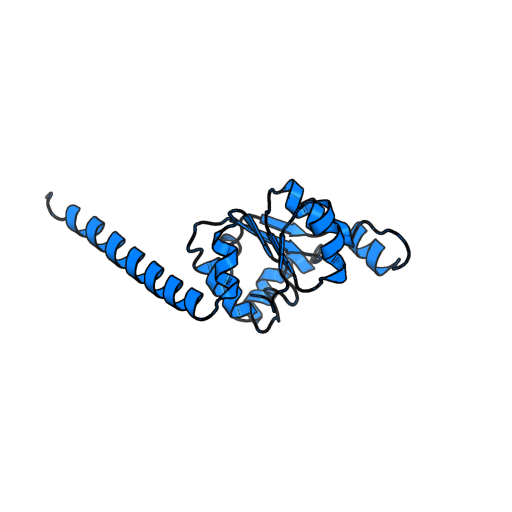 -4.260 1.330 1.00 98.56 106 ASN A N 1
ATOM 865 C CA . ASN A 1 106 ? 7.902 -4.859 0.125 1.00 98.56 106 ASN A CA 1
ATOM 866 C C . ASN A 1 106 ? 8.237 -3.745 -0.858 1.00 98.56 106 ASN A C 1
ATOM 868 O O . ASN A 1 106 ? 7.371 -2.964 -1.252 1.00 98.56 106 ASN A O 1
ATOM 872 N N . SER A 1 107 ? 9.512 -3.663 -1.212 1.00 98.44 107 SER A N 1
ATOM 873 C CA . SER A 1 107 ? 10.057 -2.667 -2.124 1.00 98.44 107 SER A CA 1
ATOM 874 C C . SER A 1 107 ? 10.467 -3.312 -3.432 1.00 98.44 107 SER A C 1
ATOM 876 O O . SER A 1 107 ? 11.015 -4.418 -3.423 1.00 98.44 107 SER A O 1
ATOM 878 N N . VAL A 1 108 ? 10.281 -2.596 -4.536 1.00 97.62 108 VAL A N 1
ATOM 879 C CA . VAL A 1 108 ? 10.792 -3.039 -5.834 1.00 97.62 108 VAL A CA 1
ATOM 880 C C . VAL A 1 108 ? 12.318 -3.229 -5.773 1.00 97.62 108 VAL A C 1
ATOM 882 O O . VAL A 1 108 ? 13.019 -2.403 -5.166 1.00 97.62 108 VAL A O 1
ATOM 885 N N . PRO A 1 109 ? 12.864 -4.299 -6.381 1.00 97.38 109 PRO A N 1
ATOM 886 C CA . PRO A 1 109 ? 14.307 -4.462 -6.502 1.00 97.38 109 PRO A CA 1
ATOM 887 C C . PRO A 1 109 ? 14.949 -3.258 -7.202 1.00 97.38 109 PRO A C 1
ATOM 889 O O . PRO A 1 109 ? 14.400 -2.721 -8.169 1.00 97.38 109 PRO A O 1
ATOM 892 N N . GLU A 1 110 ? 16.104 -2.816 -6.703 1.00 96.06 110 GLU A N 1
ATOM 893 C CA . GLU A 1 110 ? 16.764 -1.586 -7.161 1.00 96.06 110 GLU A CA 1
ATOM 894 C C . GLU A 1 110 ? 17.133 -1.666 -8.645 1.00 96.06 110 GLU A C 1
ATOM 896 O O . GLU A 1 110 ? 16.907 -0.726 -9.403 1.00 96.06 110 GLU A O 1
ATOM 901 N N . GLU A 1 111 ? 17.607 -2.824 -9.093 1.00 94.94 111 GLU A N 1
ATOM 902 C CA . GLU A 1 111 ? 17.930 -3.110 -10.485 1.00 94.94 111 GLU A CA 1
ATOM 903 C C . GLU A 1 111 ? 16.712 -2.999 -11.412 1.00 94.94 111 GLU A C 1
ATOM 905 O O . GLU A 1 111 ? 16.828 -2.496 -12.531 1.00 94.94 111 GLU A O 1
ATOM 910 N N . MET A 1 112 ? 15.530 -3.409 -10.943 1.00 94.88 112 MET A N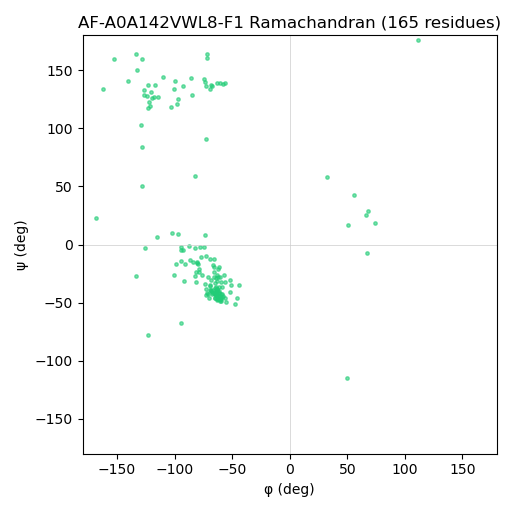 1
ATOM 911 C CA . MET A 1 112 ? 14.295 -3.317 -11.720 1.00 94.88 112 MET A CA 1
ATOM 912 C C . MET A 1 112 ? 13.836 -1.863 -11.832 1.00 94.88 112 MET A C 1
ATOM 914 O O . MET A 1 112 ? 13.438 -1.427 -12.913 1.00 94.88 112 MET A O 1
ATOM 918 N N . TRP A 1 113 ? 13.928 -1.105 -10.737 1.00 94.31 113 TRP A N 1
ATOM 919 C CA . TRP A 1 113 ? 13.629 0.326 -10.735 1.00 94.31 113 TRP A CA 1
ATOM 920 C C . TRP A 1 113 ? 14.582 1.105 -11.653 1.00 94.31 113 TRP A C 1
ATOM 922 O O . TRP A 1 113 ? 14.127 1.876 -12.498 1.00 94.31 113 TRP A O 1
ATOM 932 N N . LEU A 1 114 ? 15.893 0.852 -11.565 1.00 92.88 114 LEU A N 1
ATOM 933 C CA . LEU A 1 114 ? 16.900 1.482 -12.427 1.00 92.88 114 LEU A CA 1
ATOM 934 C C . LEU A 1 114 ? 16.677 1.149 -13.907 1.00 92.88 114 LEU A C 1
ATOM 936 O O . LEU A 1 114 ? 16.719 2.044 -14.752 1.00 92.88 114 LEU A O 1
ATOM 940 N N . SER A 1 115 ? 16.398 -0.119 -14.221 1.00 91.50 115 SER A N 1
ATOM 941 C CA . SER A 1 115 ? 16.103 -0.555 -15.589 1.00 91.50 115 SER A CA 1
ATOM 942 C C . SER A 1 115 ? 14.890 0.179 -16.165 1.00 91.50 115 SER A C 1
ATOM 944 O O . SER A 1 115 ? 14.970 0.695 -17.282 1.00 91.50 115 SER A O 1
ATOM 946 N N . PHE A 1 116 ? 13.811 0.313 -15.386 1.00 91.12 116 PHE A N 1
ATOM 947 C CA . PHE A 1 116 ? 12.600 1.024 -15.802 1.00 91.12 116 PHE A CA 1
ATOM 948 C C . PHE A 1 116 ? 12.856 2.516 -16.062 1.00 91.12 116 PHE A C 1
ATOM 950 O O . PHE A 1 116 ? 12.394 3.064 -17.063 1.00 91.12 116 PHE A O 1
ATOM 957 N N . GLN A 1 117 ? 13.638 3.170 -15.196 1.00 89.44 117 GLN A N 1
ATOM 958 C CA . GLN A 1 117 ? 14.008 4.578 -15.371 1.00 89.44 117 GLN A CA 1
ATOM 959 C C . GLN A 1 117 ? 14.859 4.805 -16.628 1.00 89.44 117 GLN A C 1
ATOM 961 O O . GLN A 1 117 ? 14.697 5.817 -17.309 1.00 89.44 117 GLN A O 1
ATOM 966 N N . MET A 1 118 ? 15.751 3.864 -16.956 1.00 87.81 118 MET A N 1
ATOM 967 C CA . MET A 1 118 ? 16.643 3.970 -18.114 1.00 87.81 118 MET A CA 1
ATOM 968 C C . MET A 1 118 ? 15.982 3.566 -19.439 1.00 87.81 118 MET A C 1
ATOM 970 O O . MET A 1 118 ? 16.311 4.135 -20.479 1.00 87.81 118 MET A O 1
ATOM 974 N N . HIS A 1 119 ? 15.051 2.611 -19.423 1.00 79.56 119 HIS A N 1
ATOM 975 C CA . HIS A 1 119 ? 14.462 2.021 -20.626 1.00 79.56 119 HIS A CA 1
ATOM 976 C C . HIS A 1 119 ? 12.934 2.058 -20.555 1.00 79.56 119 HIS A C 1
ATOM 978 O O . HIS A 1 119 ? 12.278 1.073 -20.231 1.00 79.56 119 HIS A O 1
ATOM 984 N N . ARG A 1 120 ? 12.344 3.194 -20.943 1.00 69.50 120 ARG A N 1
ATOM 985 C CA . ARG A 1 120 ? 10.879 3.339 -21.057 1.00 69.50 120 ARG A CA 1
ATOM 986 C C . ARG A 1 120 ? 10.258 2.615 -22.266 1.00 69.50 120 ARG A C 1
ATOM 988 O O . ARG A 1 120 ? 9.089 2.837 -22.564 1.00 69.50 120 ARG A O 1
ATOM 995 N N . GLN A 1 121 ? 11.017 1.804 -23.005 1.00 61.12 121 GLN A N 1
ATOM 996 C CA . GLN A 1 121 ? 10.541 1.137 -24.221 1.00 61.12 121 GLN A CA 1
ATOM 997 C C . GLN A 1 121 ? 10.578 -0.389 -24.067 1.00 61.12 121 GLN A C 1
ATOM 999 O O . GLN A 1 121 ? 11.621 -0.955 -23.749 1.00 61.12 121 GLN A O 1
ATOM 1004 N N . GLY A 1 122 ? 9.443 -1.043 -24.337 1.00 66.12 122 GLY A N 1
ATOM 1005 C CA . GLY A 1 122 ? 9.280 -2.503 -24.312 1.00 66.12 122 GLY A CA 1
ATOM 1006 C C . GLY A 1 122 ? 8.379 -3.019 -23.182 1.00 66.12 122 GLY A C 1
ATOM 1007 O O . GLY A 1 122 ? 7.909 -2.257 -22.340 1.00 66.12 122 GLY A O 1
ATOM 1008 N N . LEU A 1 123 ? 8.129 -4.334 -23.177 1.00 74.12 123 LEU A N 1
ATOM 1009 C CA . LEU A 1 123 ? 7.442 -5.033 -22.084 1.00 74.12 123 LEU A CA 1
ATOM 1010 C C . LEU A 1 123 ? 8.392 -5.136 -20.883 1.00 74.12 123 LEU A C 1
ATOM 1012 O O . LEU A 1 123 ? 9.186 -6.070 -20.784 1.00 74.12 123 LEU A O 1
ATOM 1016 N N . HIS A 1 124 ? 8.352 -4.143 -19.997 1.00 85.19 124 HIS A N 1
ATOM 1017 C CA . HIS A 1 124 ? 9.149 -4.135 -18.773 1.00 85.19 124 HIS A CA 1
ATOM 1018 C C . HIS A 1 124 ? 8.404 -4.889 -17.650 1.00 85.19 124 HIS A C 1
ATOM 1020 O O . HIS A 1 124 ? 7.190 -4.745 -17.550 1.00 85.19 124 HIS A O 1
ATOM 1026 N N . PRO A 1 125 ? 9.073 -5.653 -16.762 1.00 92.75 125 PRO A N 1
ATOM 1027 C CA . PRO A 1 125 ? 8.409 -6.348 -15.645 1.00 92.75 125 PRO A CA 1
ATOM 1028 C C . PRO A 1 125 ? 7.882 -5.411 -14.544 1.00 92.75 125 PRO A C 1
ATOM 1030 O O . PRO A 1 125 ? 7.125 -5.831 -13.676 1.00 92.75 125 PRO A O 1
ATOM 1033 N N . TYR A 1 126 ? 8.287 -4.141 -14.568 1.00 93.69 126 TYR A N 1
ATOM 1034 C CA . TYR A 1 126 ? 7.983 -3.163 -13.517 1.00 93.69 126 TYR A CA 1
ATOM 1035 C C . TYR A 1 126 ? 6.477 -2.924 -13.319 1.00 93.69 126 TYR A C 1
ATOM 1037 O O . TYR A 1 126 ? 6.041 -3.050 -12.175 1.00 93.69 126 TYR A O 1
ATOM 1045 N N . PRO A 1 127 ? 5.652 -2.722 -14.372 1.00 94.06 127 PRO A N 1
ATOM 1046 C CA . PRO A 1 127 ? 4.209 -2.550 -14.193 1.00 94.06 127 PRO A CA 1
ATOM 1047 C C . PRO A 1 127 ? 3.464 -3.791 -13.670 1.00 94.06 127 PRO A C 1
ATOM 1049 O O . PRO A 1 127 ? 2.301 -3.724 -13.277 1.00 94.06 127 PRO A O 1
ATOM 1052 N N . PHE A 1 128 ? 4.127 -4.951 -13.678 1.00 96.31 128 PHE A N 1
ATOM 1053 C CA . PHE A 1 128 ? 3.583 -6.214 -13.179 1.00 96.31 128 PHE A CA 1
ATOM 1054 C C . PHE A 1 128 ? 4.055 -6.531 -11.759 1.00 96.31 128 PHE A C 1
ATOM 1056 O O . PHE A 1 128 ? 3.456 -7.359 -11.071 1.00 96.31 128 PHE A O 1
ATOM 1063 N N . TRP A 1 129 ? 5.117 -5.866 -11.294 1.00 97.69 129 TRP A N 1
ATOM 1064 C CA . TRP A 1 129 ? 5.807 -6.231 -10.063 1.00 97.69 129 TRP A CA 1
ATOM 1065 C C . TRP A 1 129 ? 4.908 -6.140 -8.827 1.00 97.69 129 TRP A C 1
ATOM 1067 O O . TRP A 1 129 ? 4.908 -7.071 -8.020 1.00 97.69 129 TRP A O 1
ATOM 1077 N N . LYS A 1 130 ? 4.112 -5.070 -8.680 1.00 98.31 130 LYS A N 1
ATOM 1078 C CA . LYS A 1 130 ? 3.222 -4.916 -7.517 1.00 98.31 130 LYS A CA 1
ATOM 1079 C C . LYS A 1 130 ? 2.134 -5.984 -7.482 1.00 98.31 130 LYS A C 1
ATOM 1081 O O . LYS A 1 130 ? 1.956 -6.606 -6.442 1.00 98.31 130 LYS A O 1
ATOM 1086 N N . GLY A 1 131 ? 1.471 -6.250 -8.609 1.00 98.50 131 GLY A N 1
ATOM 1087 C CA . GLY A 1 131 ? 0.447 -7.297 -8.701 1.00 98.50 131 GLY A CA 1
ATOM 1088 C C . GLY A 1 131 ? 1.002 -8.687 -8.386 1.00 98.50 131 GLY A C 1
ATOM 1089 O O . GLY A 1 131 ? 0.439 -9.404 -7.560 1.00 98.50 131 GLY A O 1
ATOM 1090 N N . LYS A 1 132 ? 2.171 -9.024 -8.945 1.00 98.50 132 LYS A N 1
ATOM 1091 C CA . LYS A 1 132 ? 2.876 -10.275 -8.636 1.00 98.50 132 LYS A CA 1
ATOM 1092 C C . LYS A 1 132 ? 3.238 -10.378 -7.152 1.00 98.50 132 LYS A C 1
ATOM 1094 O O . LYS A 1 132 ? 2.987 -11.401 -6.524 1.00 98.50 132 LYS A O 1
ATOM 1099 N N . THR A 1 133 ? 3.801 -9.311 -6.587 1.00 98.69 133 THR A N 1
ATOM 1100 C CA . THR A 1 133 ? 4.174 -9.251 -5.165 1.00 98.69 133 THR A CA 1
ATOM 1101 C C . THR A 1 133 ? 2.946 -9.411 -4.271 1.00 98.69 133 THR A C 1
ATOM 1103 O O . THR A 1 133 ? 2.991 -10.145 -3.288 1.00 98.69 133 THR A O 1
ATOM 1106 N N . CYS A 1 134 ? 1.828 -8.771 -4.624 1.00 98.75 134 CYS A N 1
ATOM 1107 C CA . CYS A 1 134 ? 0.567 -8.922 -3.904 1.00 98.75 134 CYS A CA 1
ATOM 1108 C C . CYS A 1 134 ? 0.095 -10.378 -3.907 1.00 98.75 134 CYS A C 1
ATOM 1110 O O . CYS A 1 134 ? -0.204 -10.924 -2.846 1.00 98.75 134 CYS A O 1
ATOM 1112 N N . HIS A 1 135 ? 0.123 -11.031 -5.067 1.00 98.56 135 HIS A N 1
ATOM 1113 C CA . HIS A 1 135 ? -0.244 -12.437 -5.207 1.00 98.56 135 HIS A CA 1
ATOM 1114 C C . HIS A 1 135 ? 0.616 -13.373 -4.353 1.00 98.56 135 HIS A C 1
ATOM 1116 O O . HIS A 1 135 ? 0.083 -14.198 -3.614 1.00 98.56 135 HIS A O 1
ATOM 1122 N N . GLU A 1 136 ? 1.941 -13.219 -4.404 1.00 98.56 136 GLU A N 1
ATOM 1123 C CA . GLU A 1 136 ? 2.879 -14.044 -3.629 1.00 98.56 136 GLU A CA 1
ATOM 1124 C C . GLU A 1 136 ? 2.687 -13.893 -2.110 1.00 98.56 136 GLU A C 1
ATOM 1126 O O . GLU A 1 136 ? 2.954 -14.827 -1.354 1.00 98.56 136 GLU A O 1
ATOM 1131 N N . LEU A 1 137 ? 2.189 -12.738 -1.660 1.00 98.19 137 LEU A N 1
ATOM 1132 C CA . LEU A 1 137 ? 1.917 -12.440 -0.252 1.00 98.19 137 LEU A CA 1
ATOM 1133 C C . LEU A 1 137 ? 0.476 -12.748 0.181 1.00 98.19 137 LEU A C 1
ATOM 1135 O O . LEU A 1 137 ? 0.162 -12.608 1.364 1.00 98.19 137 LEU A O 1
ATOM 1139 N N . GLY A 1 138 ? -0.399 -13.146 -0.747 1.00 98.44 138 GLY A N 1
ATOM 1140 C CA . GLY A 1 138 ? -1.828 -13.325 -0.482 1.00 98.44 138 GLY A CA 1
ATOM 1141 C C . GLY A 1 138 ? -2.565 -12.019 -0.164 1.00 98.44 138 GLY A C 1
ATOM 1142 O O . GLY A 1 138 ? -3.570 -12.051 0.543 1.00 98.44 138 GLY A O 1
AT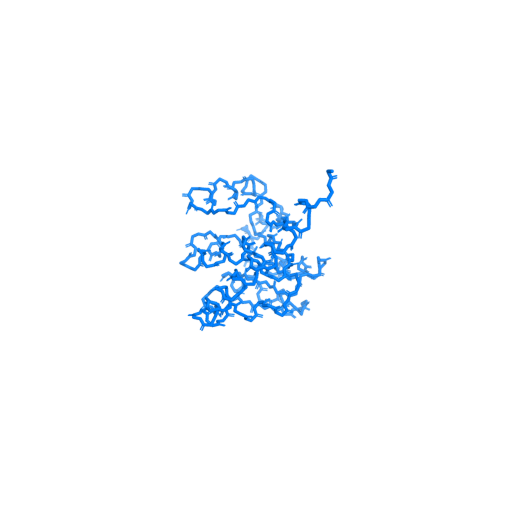OM 1143 N N . ILE A 1 139 ? -2.056 -10.878 -0.642 1.00 98.69 139 ILE A N 1
ATOM 1144 C CA . ILE A 1 139 ? -2.758 -9.590 -0.611 1.00 98.69 139 ILE A CA 1
ATOM 1145 C C . ILE A 1 139 ? -3.932 -9.670 -1.584 1.00 98.69 139 ILE A C 1
ATOM 1147 O O . ILE A 1 139 ? -3.764 -10.134 -2.705 1.00 98.69 139 ILE A O 1
ATOM 1151 N N . GLU A 1 140 ? -5.109 -9.222 -1.159 1.00 98.62 140 GLU A N 1
ATOM 1152 C CA . GLU A 1 140 ? -6.352 -9.365 -1.929 1.00 98.62 140 GLU A CA 1
ATOM 1153 C C . GLU A 1 140 ? -6.726 -8.077 -2.670 1.00 98.62 140 GLU A C 1
ATOM 1155 O O . GLU A 1 140 ? -7.377 -8.128 -3.711 1.00 98.62 140 GLU A O 1
ATOM 1160 N N . VAL A 1 141 ? -6.288 -6.927 -2.149 1.00 98.56 141 VAL A N 1
ATOM 1161 C CA . VAL A 1 141 ? -6.526 -5.606 -2.737 1.00 98.56 141 VAL A CA 1
ATOM 1162 C C . VAL A 1 141 ? -5.285 -4.722 -2.622 1.00 98.56 141 VAL A C 1
ATOM 1164 O O . VAL A 1 141 ? -4.613 -4.729 -1.587 1.00 98.56 141 VAL A O 1
ATOM 1167 N N . LEU A 1 142 ? -4.994 -3.946 -3.665 1.00 98.69 142 LEU A N 1
ATOM 1168 C CA . LEU A 1 142 ? -3.946 -2.926 -3.690 1.00 98.69 142 LEU A CA 1
ATOM 1169 C C . LEU A 1 142 ? -4.564 -1.528 -3.827 1.00 98.69 142 LEU A C 1
ATOM 1171 O O . LEU A 1 142 ? -5.332 -1.273 -4.757 1.00 98.69 142 LEU A O 1
ATOM 1175 N N . ILE A 1 143 ? -4.191 -0.625 -2.918 1.00 98.38 143 ILE A N 1
ATOM 1176 C CA . ILE A 1 143 ? -4.520 0.801 -2.982 1.00 98.38 143 ILE A CA 1
ATOM 1177 C C . ILE A 1 143 ? -3.280 1.554 -3.452 1.00 98.38 143 ILE A C 1
ATOM 1179 O O . ILE A 1 143 ? -2.246 1.496 -2.784 1.00 98.38 143 ILE A O 1
ATOM 1183 N N . ASP A 1 144 ? -3.379 2.221 -4.600 1.00 98.56 144 ASP A N 1
ATOM 1184 C CA . ASP A 1 144 ? -2.232 2.822 -5.292 1.00 98.56 144 ASP A CA 1
ATOM 1185 C C . ASP A 1 144 ? -2.700 3.8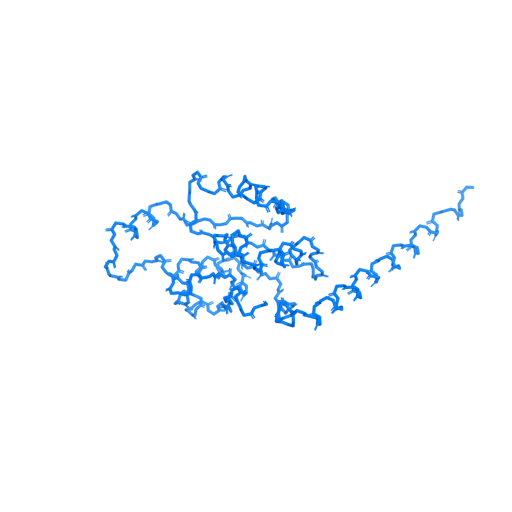79 -6.309 1.00 98.56 144 ASP A C 1
ATOM 1187 O O . ASP A 1 144 ? -3.654 3.640 -7.054 1.00 98.56 144 ASP A O 1
ATOM 1191 N N . ASP A 1 145 ? -2.076 5.054 -6.346 1.00 98.06 145 ASP A N 1
ATOM 1192 C CA . ASP A 1 145 ? -2.435 6.152 -7.256 1.00 98.06 145 ASP A CA 1
ATOM 1193 C C . ASP A 1 145 ? -1.908 5.946 -8.686 1.00 98.06 145 ASP A C 1
ATOM 1195 O O . ASP A 1 145 ? -2.490 6.437 -9.656 1.00 98.06 145 ASP A O 1
ATOM 1199 N N . ALA A 1 146 ? -0.847 5.159 -8.863 1.00 96.62 146 ALA A N 1
ATOM 1200 C CA . ALA A 1 146 ? -0.178 4.990 -10.146 1.00 96.62 146 ALA A CA 1
ATOM 1201 C C . ALA A 1 146 ? -0.888 3.953 -11.038 1.00 96.62 146 ALA A C 1
ATOM 1203 O O . ALA A 1 146 ? -0.285 2.966 -11.460 1.00 96.62 146 ALA A O 1
ATOM 1204 N N . THR A 1 147 ? -2.172 4.167 -11.370 1.00 95.69 147 THR A N 1
ATOM 1205 C CA . THR A 1 147 ? -3.031 3.196 -12.090 1.00 95.69 147 THR A CA 1
ATOM 1206 C C . THR A 1 147 ? -2.342 2.556 -13.298 1.00 95.69 147 THR A C 1
ATOM 1208 O O . THR A 1 147 ? -2.379 1.336 -13.470 1.00 95.69 147 THR A O 1
ATOM 1211 N N . MET A 1 148 ? -1.683 3.367 -14.130 1.00 93.25 148 MET A N 1
ATOM 1212 C CA . MET A 1 148 ? -1.020 2.906 -15.357 1.00 93.25 148 MET A CA 1
ATOM 1213 C C . MET A 1 148 ? 0.136 1.934 -15.094 1.00 93.25 148 MET A C 1
ATOM 1215 O O . MET A 1 148 ? 0.409 1.076 -15.933 1.00 93.25 148 MET A O 1
ATOM 1219 N N . ASP A 1 149 ? 0.784 2.048 -13.936 1.00 93.38 149 ASP A N 1
ATOM 1220 C CA . ASP A 1 149 ? 1.943 1.250 -13.547 1.00 93.38 149 ASP A CA 1
ATOM 1221 C C . ASP A 1 149 ? 1.566 0.015 -12.717 1.00 93.38 149 ASP A C 1
ATOM 1223 O O . ASP A 1 149 ? 2.447 -0.757 -12.352 1.00 93.38 149 ASP A O 1
ATOM 1227 N N . VAL A 1 150 ? 0.287 -0.197 -12.391 1.00 96.19 150 VAL A N 1
ATOM 1228 C CA . VAL A 1 150 ? -0.116 -1.304 -11.500 1.00 96.19 150 VAL A CA 1
ATOM 1229 C C . VAL A 1 150 ? -1.298 -2.113 -12.001 1.00 96.19 150 VAL A C 1
ATOM 1231 O O . VAL A 1 150 ? -1.394 -3.300 -11.684 1.00 96.19 150 VAL A O 1
ATOM 1234 N N . TRP A 1 151 ? -2.181 -1.513 -12.805 1.00 96.56 151 TRP A N 1
ATOM 1235 C CA . TRP A 1 151 ? -3.417 -2.157 -13.250 1.00 96.56 151 TRP A CA 1
ATOM 1236 C C . TRP A 1 151 ? -3.157 -3.461 -14.007 1.00 96.56 151 TRP A C 1
ATOM 1238 O O . TRP A 1 151 ? -3.827 -4.461 -13.759 1.00 96.56 151 TRP A O 1
ATOM 1248 N N . ALA A 1 152 ? -2.161 -3.474 -14.899 1.00 95.19 152 ALA A N 1
ATOM 1249 C CA . ALA A 1 152 ? -1.817 -4.662 -15.677 1.00 95.19 152 ALA A CA 1
ATOM 1250 C C . ALA A 1 152 ? -1.410 -5.836 -14.771 1.00 95.19 152 ALA A C 1
ATOM 1252 O O . ALA A 1 152 ? -1.961 -6.927 -14.905 1.00 95.19 152 ALA A O 1
ATOM 1253 N N . GLY A 1 153 ? -0.521 -5.591 -13.802 1.00 97.31 153 GLY A N 1
ATOM 1254 C CA . GLY A 1 153 ? -0.114 -6.599 -12.827 1.00 97.31 153 GLY A CA 1
ATOM 1255 C C . GLY A 1 153 ? -1.251 -7.056 -11.920 1.00 97.31 153 GLY A C 1
ATOM 1256 O O . GLY A 1 153 ? -1.384 -8.250 -11.666 1.00 97.31 153 GLY A O 1
ATOM 1257 N N . CYS A 1 154 ? -2.072 -6.128 -11.424 1.00 98.12 154 CYS A N 1
ATOM 1258 C CA . CYS A 1 154 ? -3.199 -6.475 -10.555 1.00 98.12 154 CYS A CA 1
ATOM 1259 C C . CYS A 1 154 ? -4.222 -7.341 -11.298 1.00 98.12 154 CYS A C 1
ATOM 1261 O O . CYS A 1 154 ? -4.631 -8.380 -10.788 1.00 98.12 154 CYS A O 1
ATOM 1263 N N . SER A 1 155 ? -4.557 -6.969 -12.536 1.00 97.81 155 SER A N 1
ATOM 1264 C CA . SER A 1 155 ? -5.467 -7.725 -13.401 1.00 97.81 155 SER A CA 1
ATOM 1265 C C . SER A 1 155 ? -4.938 -9.130 -13.712 1.00 97.81 155 SER A C 1
ATOM 1267 O O . SER A 1 155 ? -5.665 -10.108 -13.545 1.00 97.81 155 SER A O 1
ATOM 1269 N N . GLU A 1 156 ? -3.658 -9.260 -14.088 1.00 97.88 156 GLU A N 1
ATOM 1270 C CA . GLU A 1 156 ? -3.034 -10.563 -14.373 1.00 97.88 156 GLU A CA 1
ATOM 1271 C C . GLU A 1 156 ? -3.086 -11.514 -13.169 1.00 97.88 156 GLU A C 1
ATOM 1273 O O . GLU A 1 156 ? -3.297 -12.717 -13.324 1.00 97.88 156 GLU A O 1
ATOM 1278 N N . HIS A 1 157 ? -2.937 -10.968 -11.964 1.00 98.25 157 HIS A N 1
ATOM 1279 C CA . HIS A 1 157 ? -2.844 -11.740 -10.732 1.00 98.25 157 HIS A CA 1
ATOM 1280 C C . HIS A 1 157 ? -4.132 -11.776 -9.895 1.00 98.25 157 HIS A C 1
ATOM 1282 O O . HIS A 1 157 ? -4.105 -12.288 -8.775 1.00 98.25 157 HIS A O 1
ATOM 1288 N N . CYS A 1 158 ? -5.255 -11.294 -10.443 1.00 98.12 158 CYS A N 1
ATOM 1289 C CA . CYS A 1 158 ? -6.559 -11.246 -9.769 1.00 98.12 158 CYS A CA 1
ATOM 1290 C C . CYS A 1 158 ? -6.523 -10.501 -8.420 1.00 98.12 158 CYS A C 1
ATOM 1292 O O . CYS A 1 158 ? -7.105 -10.959 -7.439 1.00 98.12 158 CYS A O 1
ATOM 1294 N N . ILE A 1 159 ? -5.819 -9.370 -8.375 1.00 98.44 159 ILE A N 1
ATOM 1295 C CA . ILE A 1 159 ? -5.768 -8.466 -7.222 1.00 98.44 159 ILE A CA 1
ATOM 1296 C C . ILE A 1 159 ? -6.765 -7.337 -7.462 1.00 98.44 159 ILE A C 1
ATOM 1298 O O . ILE A 1 159 ? -6.673 -6.652 -8.485 1.00 98.44 159 ILE A O 1
ATOM 1302 N N . ASP A 1 160 ? -7.694 -7.120 -6.529 1.00 98.12 160 ASP A N 1
ATOM 1303 C CA . ASP A 1 160 ? -8.594 -5.971 -6.618 1.00 98.12 160 ASP A CA 1
ATOM 1304 C C . ASP A 1 160 ? -7.762 -4.681 -6.525 1.00 98.12 160 ASP A C 1
ATOM 1306 O O . ASP A 1 160 ? -6.811 -4.577 -5.751 1.00 98.12 160 ASP A O 1
ATOM 1310 N N . TYR A 1 161 ? -8.095 -3.682 -7.335 1.00 97.88 161 TYR A N 1
ATOM 1311 C CA . TYR A 1 161 ? -7.363 -2.420 -7.381 1.00 97.88 161 TYR A CA 1
ATOM 1312 C C . TYR A 1 161 ? -8.285 -1.257 -7.043 1.00 97.88 161 TYR A C 1
ATOM 1314 O O . TYR A 1 161 ? -9.349 -1.112 -7.652 1.00 97.88 161 TYR A O 1
ATOM 1322 N N . PHE A 1 162 ? -7.832 -0.388 -6.137 1.00 97.31 162 PHE A N 1
ATOM 1323 C CA . PHE A 1 162 ? -8.475 0.890 -5.871 1.00 97.31 162 PHE A CA 1
ATOM 1324 C C . PHE A 1 162 ? -7.492 2.055 -5.986 1.00 97.31 162 PHE A C 1
ATOM 1326 O O . PHE A 1 162 ? -6.446 2.092 -5.346 1.00 97.31 162 PHE A O 1
ATOM 1333 N N . HIS A 1 163 ? -7.883 3.053 -6.768 1.00 96.88 163 HIS A N 1
ATOM 1334 C CA . HIS A 1 163 ? -7.270 4.370 -6.734 1.00 96.88 163 HIS A CA 1
ATOM 1335 C C . HIS A 1 163 ? -7.724 5.098 -5.453 1.00 96.88 163 HIS A C 1
ATOM 1337 O O . HIS A 1 163 ? -8.910 5.013 -5.118 1.00 96.88 163 HIS A O 1
ATOM 1343 N N . PRO A 1 164 ? -6.845 5.841 -4.755 1.00 95.88 164 PRO A N 1
ATOM 1344 C CA . PRO A 1 164 ? -7.183 6.586 -3.537 1.00 95.88 164 PRO A CA 1
ATOM 1345 C C . PRO A 1 164 ? -8.403 7.519 -3.632 1.00 95.88 164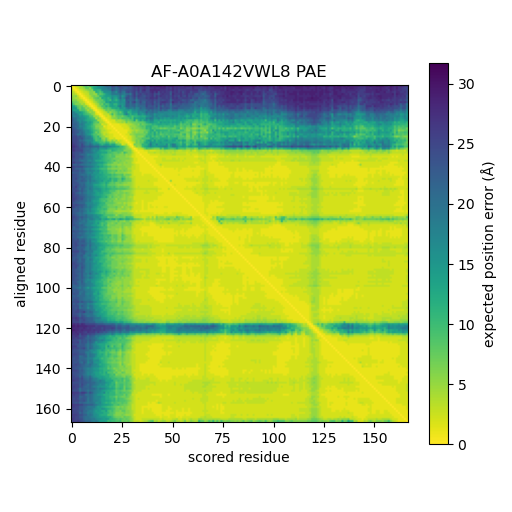 PRO A C 1
ATOM 1347 O O . PRO A 1 164 ? -9.097 7.724 -2.639 1.00 95.88 164 PRO A O 1
ATOM 1350 N N . ASP A 1 165 ? -8.682 8.074 -4.814 1.00 93.44 165 ASP A N 1
ATOM 1351 C CA . ASP A 1 165 ? -9.860 8.926 -5.073 1.00 93.44 165 ASP A CA 1
ATOM 1352 C C . ASP A 1 165 ? -11.198 8.168 -5.132 1.00 93.44 165 ASP A C 1
ATOM 1354 O O . ASP A 1 165 ? -12.256 8.791 -5.184 1.00 93.44 165 ASP A O 1
ATOM 1358 N N . MET A 1 166 ? -11.169 6.833 -5.159 1.00 90.38 166 MET A N 1
ATOM 1359 C CA . MET A 1 166 ? -12.366 5.984 -5.175 1.00 90.38 166 MET A CA 1
ATOM 1360 C C . MET A 1 166 ? -12.752 5.462 -3.783 1.00 90.38 166 MET A C 1
ATOM 1362 O O . MET A 1 166 ? -13.580 4.553 -3.709 1.00 90.38 166 MET A O 1
ATOM 1366 N N . LEU A 1 167 ? -12.117 5.947 -2.707 1.00 86.56 167 LEU A N 1
ATOM 1367 C CA . LEU A 1 167 ? -12.284 5.459 -1.330 1.00 86.56 167 LEU A CA 1
ATOM 1368 C C . LEU A 1 167 ? -12.731 6.557 -0.361 1.00 86.56 167 LEU A C 1
ATOM 1370 O O . LEU A 1 167 ? -12.234 7.697 -0.480 1.00 86.56 167 LEU A O 1
#

Solvent-accessible surface area (backbone atoms only — not comparable to full-atom values): 9408 Å² total; per-residue (Å²): 144,88,75,74,74,72,63,62,66,61,53,54,58,58,56,52,51,53,53,50,53,54,46,51,54,50,31,69,74,44,59,46,54,50,64,55,74,80,48,59,26,38,31,32,26,46,75,59,26,62,34,91,28,93,59,14,68,61,52,47,50,52,55,71,65,38,89,83,74,53,44,35,30,40,49,31,81,44,33,79,69,52,52,71,40,47,63,59,53,36,52,74,72,66,46,88,76,54,74,86,59,36,77,46,78,47,57,43,56,56,70,57,52,51,47,48,74,74,49,86,74,76,97,63,68,63,35,32,45,61,16,50,52,30,47,79,68,62,29,47,34,40,36,36,57,60,51,91,52,31,50,66,12,15,60,76,51,73,29,46,76,41,45,60,90,71,72

Sequence (167 aa):
MGAELTNQIKSTKAGTNLKVEQFQSWLSGNGQISELQRYQNIGWDVDATIYEHPHAPLFWRYITDNPFGQRHHIVTFRTGRMVRDIWRDLARAGSPLLPLHFHSINSVPEEMWLSFQMHRQGLHPYPFWKGKTCHELGIEVLIDDATMDVWAGCSEHCIDYFHPDML

Secondary structure (DSSP, 8-state):
--SSTTTHHHHHHHHHHHHHHHHHHHHHHSGGGGGGGG-SEEEE-TBTTTBS-TTHHHHHHHHHH-TT-PEEEEEES--THHHHHHHHHHHHTT----GGG-SEEEE--HHHHHHHHH--SS--SHHHHHHHHHHHHT--EEE-S-HHHHHHHHHHTT-EEE-GGG-

Nearest PDB structures (foldseek):
  5u76-assembly1_A  TM=3.964E-01  e=8.713E-01  Gallus gallus
  8fwj-assembly1_A  TM=4.123E-01  e=1.681E+00  Cereibacter sphaeroides
  7s65-assembly1_D  TM=3.546E-01  e=1.918E+00  Synechococcus elongatus
  7s65-assembly1_E  TM=3.823E-01  e=4.813E+00  Synechococcus elongatus